Protein AF-H1XSS0-F1 (afdb_monomer_lite)

Sequence (51 aa):
MSIIGERARQTQERVIAFFHNALGYRYLGNWKDREGNDNVEEELLTDWLKR

Structure (mmCIF, N/CA/C/O backbone):
data_AF-H1XSS0-F1
#
_entry.id   AF-H1XSS0-F1
#
loop_
_atom_site.group_PDB
_atom_site.id
_atom_site.type_symbol
_atom_site.label_atom_id
_atom_site.label_alt_id
_atom_site.label_comp_id
_atom_site.label_asym_id
_atom_site.label_entity_id
_atom_site.label_seq_id
_atom_site.pdbx_PDB_ins_code
_atom_site.Cartn_x
_atom_site.Cartn_y
_atom_site.Cartn_z
_atom_site.occupancy
_atom_site.B_iso_or_equiv
_atom_site.auth_seq_id
_atom_site.auth_comp_id
_atom_site.auth_asym_id
_atom_site.auth_atom_id
_atom_site.pdbx_PDB_model_num
ATOM 1 N N . MET A 1 1 ? 20.398 9.666 -18.087 1.00 52.28 1 MET A N 1
ATOM 2 C CA . MET A 1 1 ? 19.615 9.265 -16.896 1.00 52.28 1 MET A CA 1
ATOM 3 C C . MET A 1 1 ? 19.919 7.806 -16.607 1.00 52.28 1 MET A C 1
ATOM 5 O O . MET A 1 1 ? 19.856 7.002 -17.525 1.00 52.28 1 MET A O 1
ATOM 9 N N . SER A 1 2 ? 20.400 7.499 -15.402 1.00 56.91 2 SER A N 1
ATOM 10 C CA . SER A 1 2 ? 21.050 6.221 -15.077 1.00 56.91 2 SER A CA 1
ATOM 11 C C . SER A 1 2 ? 20.112 5.014 -15.225 1.00 56.91 2 SER A C 1
ATOM 13 O O . SER A 1 2 ? 19.027 4.987 -14.653 1.00 56.91 2 SER A O 1
ATOM 15 N N . ILE A 1 3 ? 20.582 3.991 -15.943 1.00 63.66 3 ILE A N 1
ATOM 16 C CA . ILE A 1 3 ? 19.926 2.692 -16.201 1.00 63.66 3 ILE A CA 1
ATOM 17 C C . ILE A 1 3 ? 19.627 1.926 -14.892 1.00 63.66 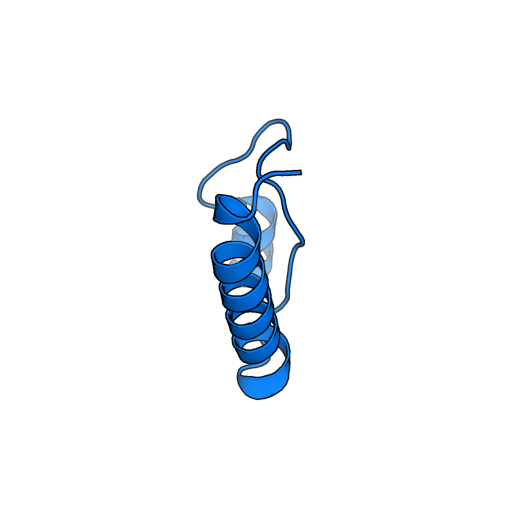3 ILE A C 1
ATOM 19 O O . ILE A 1 3 ? 1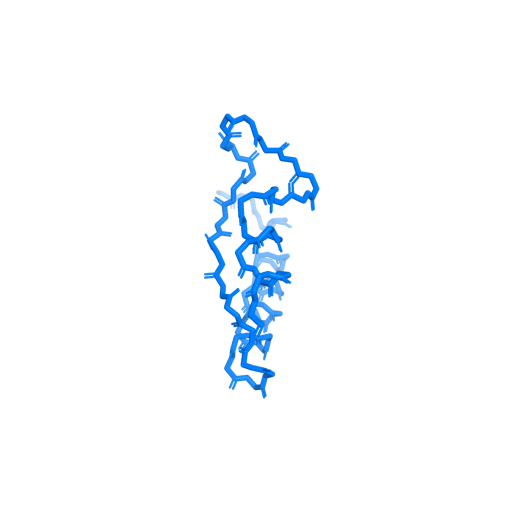8.783 1.032 -14.856 1.00 63.66 3 ILE A O 1
ATOM 23 N N . ILE A 1 4 ? 20.296 2.298 -13.796 1.00 68.00 4 ILE A N 1
ATOM 24 C CA . ILE A 1 4 ? 20.312 1.559 -12.529 1.00 68.00 4 ILE A CA 1
ATOM 25 C C . ILE A 1 4 ? 18.956 1.621 -11.793 1.00 68.00 4 ILE A C 1
ATOM 27 O O . ILE A 1 4 ? 18.615 0.683 -11.079 1.00 68.00 4 ILE A O 1
ATOM 31 N N . GLY A 1 5 ? 18.136 2.658 -12.010 1.00 77.62 5 GLY A N 1
ATOM 32 C CA . GLY A 1 5 ? 16.834 2.808 -11.334 1.00 77.62 5 GLY A CA 1
ATOM 33 C C . GLY A 1 5 ? 15.631 2.204 -12.070 1.00 77.62 5 GLY A C 1
ATOM 34 O O . GLY A 1 5 ? 14.602 1.927 -11.458 1.00 77.62 5 GLY A O 1
ATOM 35 N N . GLU A 1 6 ? 15.746 1.972 -13.377 1.00 86.94 6 GLU A N 1
ATOM 36 C CA . GLU A 1 6 ? 14.586 1.695 -14.233 1.00 86.94 6 GLU A CA 1
ATOM 37 C C . GLU A 1 6 ? 13.975 0.310 -13.979 1.00 86.94 6 GLU A C 1
ATOM 39 O O . GLU A 1 6 ? 12.760 0.165 -13.857 1.00 86.94 6 GLU A O 1
ATOM 44 N N . ARG A 1 7 ? 14.817 -0.716 -13.798 1.00 88.50 7 ARG A N 1
ATOM 45 C CA . ARG A 1 7 ? 14.352 -2.077 -13.468 1.00 88.50 7 ARG A CA 1
ATOM 46 C C . ARG A 1 7 ? 13.667 -2.143 -12.100 1.00 88.50 7 ARG A C 1
ATOM 48 O O . ARG A 1 7 ? 12.678 -2.860 -11.935 1.00 88.50 7 ARG A O 1
ATOM 55 N N . ALA A 1 8 ? 14.186 -1.395 -11.126 1.00 90.25 8 ALA A N 1
ATOM 56 C CA . ALA A 1 8 ? 13.605 -1.322 -9.790 1.00 90.25 8 ALA A CA 1
ATOM 57 C C . ALA A 1 8 ? 12.240 -0.619 -9.829 1.00 90.25 8 ALA A C 1
ATOM 59 O O . ALA A 1 8 ? 11.275 -1.144 -9.278 1.00 90.25 8 ALA A O 1
ATOM 60 N N . ARG A 1 9 ? 12.135 0.497 -10.563 1.00 90.12 9 ARG A N 1
ATOM 61 C CA . ARG A 1 9 ? 10.876 1.226 -10.781 1.00 90.12 9 ARG A CA 1
ATOM 62 C C . ARG A 1 9 ? 9.808 0.340 -11.423 1.00 90.12 9 ARG A C 1
ATOM 64 O O . ARG A 1 9 ? 8.712 0.225 -10.889 1.00 90.12 9 ARG A O 1
ATOM 71 N N . GLN A 1 10 ? 10.144 -0.355 -12.510 1.00 93.62 10 GLN A N 1
ATOM 72 C CA . GLN A 1 10 ? 9.212 -1.271 -13.179 1.00 93.62 10 GLN A CA 1
ATOM 73 C C . GLN A 1 10 ? 8.742 -2.401 -12.250 1.00 93.62 10 GLN A C 1
ATOM 75 O O . GLN A 1 10 ? 7.579 -2.800 -12.278 1.00 93.62 10 GLN A O 1
ATOM 80 N N . THR A 1 11 ? 9.633 -2.920 -11.400 1.00 94.25 11 THR A N 1
ATOM 81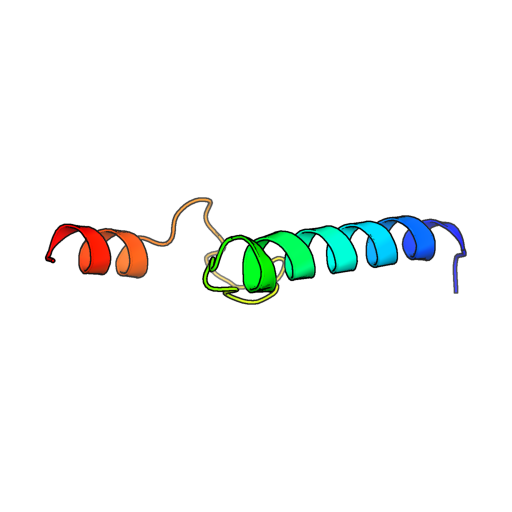 C CA . THR A 1 11 ? 9.262 -3.924 -10.393 1.00 94.25 11 THR A CA 1
ATOM 82 C C . THR A 1 11 ? 8.301 -3.345 -9.355 1.00 94.25 11 THR A C 1
ATOM 84 O O . THR A 1 11 ? 7.285 -3.973 -9.064 1.00 94.25 11 THR A O 1
ATOM 87 N N . GLN A 1 12 ? 8.569 -2.142 -8.840 1.00 93.25 12 GLN A N 1
ATOM 88 C CA . GLN A 1 12 ? 7.680 -1.460 -7.893 1.00 93.25 12 GLN A CA 1
ATOM 89 C C . GLN A 1 12 ? 6.287 -1.227 -8.488 1.00 93.25 12 GLN A C 1
ATOM 91 O O . GLN A 1 12 ? 5.291 -1.529 -7.836 1.00 93.25 12 GLN A O 1
ATOM 96 N N . GLU A 1 13 ? 6.199 -0.781 -9.742 1.00 94.94 13 GLU A N 1
ATOM 97 C CA . GLU A 1 13 ? 4.918 -0.565 -10.428 1.00 94.94 13 GLU A CA 1
ATOM 98 C C . GLU A 1 13 ? 4.103 -1.851 -10.563 1.00 94.94 13 GLU A C 1
ATOM 100 O O . GLU A 1 13 ? 2.897 -1.853 -10.319 1.00 94.94 13 GLU A O 1
ATOM 105 N N . ARG A 1 14 ? 4.761 -2.972 -10.882 1.00 96.62 14 ARG A N 1
ATOM 106 C CA . ARG A 1 14 ? 4.104 -4.284 -10.950 1.00 96.62 14 ARG A CA 1
ATOM 107 C C . ARG A 1 14 ? 3.574 -4.734 -9.591 1.00 96.62 14 ARG A C 1
ATOM 109 O O . ARG A 1 14 ? 2.471 -5.271 -9.527 1.00 96.62 14 ARG A O 1
ATOM 116 N N . VAL A 1 15 ? 4.338 -4.514 -8.521 1.00 96.38 15 VAL A N 1
ATOM 117 C CA . VAL A 1 15 ? 3.906 -4.837 -7.152 1.00 96.38 15 VAL A CA 1
ATOM 118 C C . VAL A 1 15 ? 2.704 -3.978 -6.759 1.00 96.38 15 VAL A C 1
ATOM 120 O O . VAL A 1 15 ? 1.694 -4.529 -6.328 1.00 96.38 15 VAL A O 1
ATOM 123 N N . ILE A 1 16 ? 2.757 -2.661 -6.985 1.00 96.06 16 ILE A N 1
ATOM 124 C CA . ILE A 1 16 ? 1.634 -1.748 -6.710 1.00 96.06 16 ILE A CA 1
ATOM 125 C C . ILE A 1 16 ? 0.378 -2.197 -7.466 1.00 96.06 16 ILE A C 1
ATOM 127 O O . ILE A 1 16 ? -0.686 -2.340 -6.863 1.00 96.06 16 ILE A O 1
ATOM 131 N N . ALA A 1 17 ? 0.503 -2.480 -8.766 1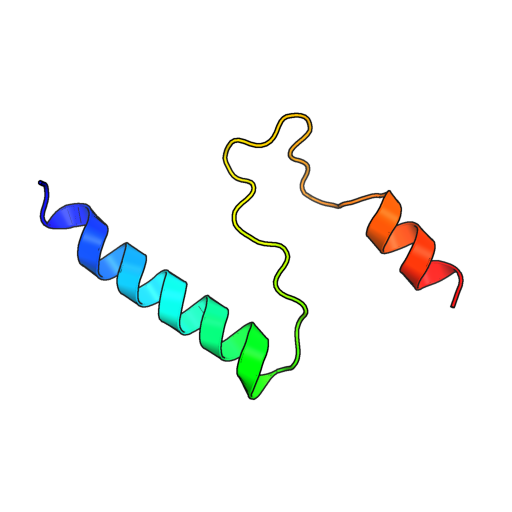.00 97.12 17 ALA A N 1
ATOM 132 C CA . ALA A 1 17 ? -0.615 -2.926 -9.591 1.00 97.12 17 ALA A CA 1
ATOM 133 C C . ALA A 1 17 ? -1.214 -4.252 -9.099 1.00 97.12 17 ALA A C 1
ATOM 135 O O . ALA A 1 17 ? -2.432 -4.404 -9.103 1.00 97.12 17 ALA A O 1
ATOM 136 N N . PHE A 1 18 ? -0.391 -5.202 -8.650 1.00 98.19 18 PHE A N 1
ATOM 137 C CA . PHE A 1 18 ? -0.876 -6.468 -8.101 1.00 98.19 18 PHE A CA 1
ATOM 138 C C . PHE A 1 18 ? -1.673 -6.264 -6.806 1.00 98.19 18 PHE A C 1
ATOM 140 O O . PHE A 1 18 ? -2.808 -6.730 -6.705 1.00 98.19 18 PHE A O 1
ATOM 147 N N . PHE A 1 19 ? -1.126 -5.519 -5.842 1.00 97.81 19 PHE A N 1
ATOM 148 C CA . PHE A 1 19 ? -1.822 -5.244 -4.582 1.00 97.81 19 PHE A CA 1
ATOM 149 C C . PHE A 1 19 ? -3.127 -4.477 -4.807 1.00 97.81 19 PHE A C 1
ATOM 151 O O . PHE A 1 19 ? -4.142 -4.802 -4.194 1.00 97.81 19 PHE A O 1
ATOM 158 N N . HIS A 1 20 ? -3.125 -3.498 -5.711 1.00 97.38 20 HIS A N 1
ATOM 159 C CA . HIS A 1 20 ? -4.315 -2.709 -5.991 1.00 97.38 20 HIS A CA 1
ATOM 160 C C . HIS A 1 20 ? -5.375 -3.495 -6.773 1.00 97.38 20 HIS A C 1
ATOM 162 O O . HIS A 1 20 ? -6.511 -3.617 -6.323 1.00 97.38 20 HIS A O 1
ATOM 168 N N . ASN A 1 21 ? -5.004 -4.064 -7.922 1.00 97.38 21 ASN A N 1
ATOM 169 C CA . ASN A 1 21 ? -5.969 -4.619 -8.871 1.00 97.38 21 ASN A CA 1
ATOM 170 C C . ASN A 1 21 ? -6.368 -6.060 -8.544 1.00 97.38 21 ASN A C 1
ATOM 172 O O . ASN A 1 21 ? -7.515 -6.433 -8.764 1.00 97.38 21 ASN A O 1
ATOM 176 N N . ALA A 1 22 ? -5.429 -6.884 -8.068 1.00 97.81 22 ALA A N 1
ATOM 177 C CA . ALA A 1 22 ? -5.691 -8.304 -7.824 1.00 97.81 22 ALA A CA 1
ATOM 178 C C . ALA A 1 22 ? -6.155 -8.570 -6.390 1.00 97.81 22 ALA A C 1
ATOM 180 O O . ALA A 1 22 ? -7.019 -9.414 -6.173 1.00 97.81 22 ALA A O 1
ATOM 181 N N . LEU A 1 23 ? -5.586 -7.856 -5.416 1.00 98.12 23 LEU A N 1
ATOM 182 C CA . LEU A 1 23 ? -5.892 -8.060 -3.999 1.00 98.12 23 LEU A CA 1
ATOM 183 C C . LEU A 1 23 ? -6.864 -7.017 -3.424 1.00 98.12 23 LEU A C 1
ATOM 185 O O . LEU A 1 23 ? -7.323 -7.174 -2.296 1.00 98.12 23 LEU A O 1
ATOM 189 N N . GLY A 1 24 ? -7.187 -5.963 -4.179 1.00 96.75 24 GLY A N 1
ATOM 190 C CA . GLY A 1 24 ? -8.159 -4.949 -3.768 1.00 96.75 24 GLY A CA 1
ATOM 191 C C . GLY A 1 24 ? -7.664 -3.997 -2.677 1.00 96.75 24 GLY A C 1
ATOM 192 O O . GLY A 1 24 ? -8.478 -3.347 -2.021 1.00 96.75 24 GLY A O 1
ATOM 193 N N . TYR A 1 25 ? -6.349 -3.889 -2.459 1.00 96.00 25 TYR A N 1
ATOM 194 C CA . TYR A 1 25 ? -5.815 -2.914 -1.510 1.00 96.00 25 TYR A CA 1
ATOM 195 C C . TYR A 1 25 ? -6.007 -1.490 -2.035 1.00 96.00 25 TYR A C 1
ATOM 197 O O . TYR A 1 25 ? -5.813 -1.184 -3.217 1.00 96.00 25 TYR A O 1
ATOM 205 N N . ARG A 1 26 ? -6.332 -0.575 -1.122 1.00 93.69 26 ARG A N 1
ATOM 206 C CA . ARG A 1 26 ? -6.340 0.857 -1.411 1.00 93.69 26 ARG A CA 1
ATOM 207 C C . ARG A 1 26 ? -4.900 1.343 -1.572 1.00 93.69 26 ARG A C 1
ATOM 209 O O . ARG A 1 26 ? -4.124 1.296 -0.623 1.00 93.69 26 ARG A O 1
ATOM 216 N N . TYR A 1 27 ? -4.556 1.850 -2.752 1.00 93.25 27 TYR A N 1
ATOM 217 C CA . TYR A 1 27 ? -3.281 2.529 -2.962 1.00 93.25 27 TYR A CA 1
ATOM 218 C C . TYR A 1 27 ? -3.368 3.975 -2.450 1.00 93.25 27 TYR A C 1
ATOM 220 O O . TYR A 1 27 ? -4.248 4.726 -2.869 1.00 93.25 27 TYR A O 1
ATOM 228 N N . LEU A 1 28 ? -2.477 4.352 -1.528 1.00 91.44 28 LEU A N 1
ATOM 229 C CA . LEU A 1 28 ? -2.456 5.681 -0.893 1.00 91.44 28 LEU A CA 1
ATOM 230 C C . LEU A 1 28 ? -1.536 6.688 -1.608 1.00 91.44 28 LEU A C 1
ATOM 232 O O . LEU A 1 28 ? -1.534 7.870 -1.273 1.00 91.44 28 LEU A O 1
ATOM 236 N N . GLY A 1 29 ? -0.794 6.239 -2.624 1.00 91.38 29 GLY A N 1
ATOM 237 C CA . GLY A 1 29 ? 0.202 7.045 -3.326 1.00 91.38 29 GLY A CA 1
ATOM 238 C C . GLY A 1 29 ? 1.623 6.827 -2.804 1.00 91.38 29 GLY A C 1
ATOM 239 O O . GLY A 1 29 ? 1.882 5.944 -1.989 1.00 91.38 29 GLY A O 1
ATOM 240 N N . ASN A 1 30 ? 2.561 7.626 -3.314 1.00 89.88 30 ASN A N 1
ATOM 241 C CA . ASN A 1 30 ? 3.953 7.627 -2.871 1.00 89.88 30 ASN A CA 1
ATOM 242 C C . ASN A 1 30 ? 4.169 8.771 -1.874 1.00 89.88 30 ASN A C 1
ATOM 244 O O . ASN A 1 30 ? 4.126 9.935 -2.266 1.00 89.88 30 ASN A O 1
ATOM 248 N N . TRP A 1 31 ? 4.408 8.439 -0.607 1.00 91.06 31 TRP A N 1
ATOM 249 C CA . TRP A 1 31 ? 4.585 9.410 0.480 1.00 91.06 31 TRP A CA 1
ATOM 250 C C . TRP A 1 31 ? 6.028 9.540 0.968 1.00 91.06 31 TRP A C 1
ATOM 252 O O . TRP A 1 31 ? 6.260 10.099 2.034 1.00 91.06 31 TRP A O 1
ATOM 262 N N . LYS A 1 32 ? 7.012 9.071 0.187 1.00 88.00 32 LYS A N 1
ATOM 263 C CA . LYS A 1 32 ? 8.427 9.071 0.601 1.00 88.00 32 LYS A CA 1
ATOM 264 C C . LYS A 1 32 ? 8.945 10.449 1.056 1.00 88.00 32 LYS A C 1
ATOM 266 O O . LYS A 1 32 ? 9.821 10.501 1.908 1.00 88.00 32 LYS A O 1
ATOM 271 N N . ASP A 1 33 ? 8.399 11.528 0.485 1.00 92.62 33 ASP A N 1
ATOM 272 C CA . ASP A 1 33 ? 8.798 12.918 0.744 1.00 92.62 33 ASP A CA 1
ATOM 273 C C . ASP A 1 33 ? 7.720 13.700 1.528 1.00 92.62 33 ASP A C 1
ATOM 275 O O . ASP A 1 33 ? 7.787 14.925 1.615 1.00 92.62 33 ASP A O 1
ATOM 279 N N . ARG A 1 34 ? 6.683 13.026 2.051 1.00 92.50 34 ARG A N 1
ATOM 280 C CA . ARG A 1 34 ? 5.599 13.677 2.802 1.00 92.50 34 ARG A CA 1
ATOM 281 C C . ARG A 1 34 ? 6.099 14.068 4.195 1.00 92.50 34 ARG A C 1
ATOM 283 O O . ARG A 1 34 ? 6.748 13.273 4.870 1.00 92.50 34 ARG A O 1
ATOM 290 N N . GLU A 1 35 ? 5.761 15.270 4.647 1.00 91.56 35 GLU A N 1
ATOM 291 C CA . GLU A 1 35 ? 5.960 15.661 6.045 1.00 91.56 35 GLU A CA 1
ATOM 292 C C . GLU A 1 35 ? 5.093 14.780 6.965 1.00 91.56 35 GLU A C 1
ATOM 294 O O . GLU A 1 35 ? 3.960 14.448 6.613 1.00 91.56 35 GLU A O 1
ATOM 299 N N . GLY A 1 36 ? 5.640 14.341 8.104 1.00 87.75 36 GLY A N 1
ATOM 300 C CA . GLY A 1 36 ? 4.962 13.370 8.974 1.00 87.75 36 GLY A CA 1
ATOM 301 C C . GLY A 1 36 ? 4.753 12.006 8.303 1.00 87.75 36 GLY A C 1
ATOM 302 O O . GLY A 1 36 ? 3.676 11.419 8.389 1.00 87.75 36 GLY A O 1
ATOM 303 N N . ASN A 1 37 ? 5.732 11.532 7.526 1.00 89.94 37 ASN A N 1
ATOM 304 C CA . ASN A 1 37 ? 5.726 10.166 7.008 1.00 89.94 37 ASN A CA 1
ATOM 305 C C . ASN A 1 37 ? 6.068 9.190 8.143 1.00 89.94 37 ASN A C 1
ATOM 307 O O . ASN A 1 37 ? 7.219 9.134 8.578 1.00 89.94 37 ASN A O 1
ATOM 311 N N . ASP A 1 38 ? 5.076 8.420 8.577 1.00 89.50 38 ASP A N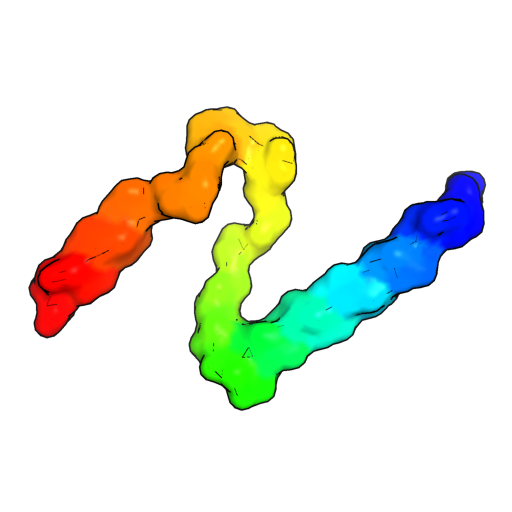 1
ATOM 312 C CA . ASP A 1 38 ? 5.204 7.405 9.616 1.00 89.50 38 ASP A CA 1
ATOM 313 C C . ASP A 1 38 ? 4.845 6.020 9.070 1.00 89.50 38 ASP A C 1
ATOM 315 O O . ASP A 1 38 ? 4.235 5.860 8.014 1.00 89.50 38 ASP A O 1
ATOM 319 N N . ASN A 1 39 ? 5.231 4.975 9.802 1.00 88.81 39 ASN A N 1
ATOM 320 C CA . ASN A 1 39 ? 4.948 3.596 9.393 1.00 88.81 39 ASN A CA 1
ATOM 321 C C . ASN A 1 39 ? 3.446 3.261 9.412 1.00 88.81 39 ASN A C 1
ATOM 323 O O . ASN A 1 39 ? 3.026 2.289 8.782 1.00 88.81 39 ASN A O 1
ATOM 327 N N . VAL A 1 40 ? 2.656 4.015 10.180 1.00 89.88 40 VAL A N 1
ATOM 328 C CA . VAL A 1 40 ? 1.220 3.809 10.369 1.00 89.88 40 VAL A CA 1
ATOM 329 C C . VAL A 1 40 ? 0.519 5.157 10.323 1.00 89.88 40 VAL A C 1
ATOM 331 O O . VAL A 1 40 ? 0.870 6.072 11.056 1.00 89.88 40 VAL A O 1
ATOM 334 N N . GLU A 1 41 ? -0.530 5.241 9.512 1.00 92.75 41 GLU A N 1
ATOM 335 C CA . GLU A 1 41 ? -1.423 6.395 9.497 1.00 92.75 41 GLU A CA 1
ATOM 336 C C . GLU A 1 41 ? -2.481 6.247 10.587 1.00 92.75 41 GLU A C 1
ATOM 338 O O . GLU A 1 41 ? -3.435 5.475 10.438 1.00 92.75 41 GLU A O 1
ATOM 343 N N . GLU A 1 42 ? -2.321 6.989 11.679 1.00 93.25 42 GLU A N 1
ATOM 344 C CA . GLU A 1 42 ? -3.214 6.905 12.839 1.00 93.25 42 GLU A CA 1
ATOM 345 C C . GLU A 1 42 ? -4.678 7.182 12.479 1.00 93.25 42 GLU A C 1
ATOM 347 O O . GLU A 1 42 ? -5.571 6.472 12.949 1.00 93.25 42 GLU A O 1
ATOM 352 N N . GLU A 1 43 ? 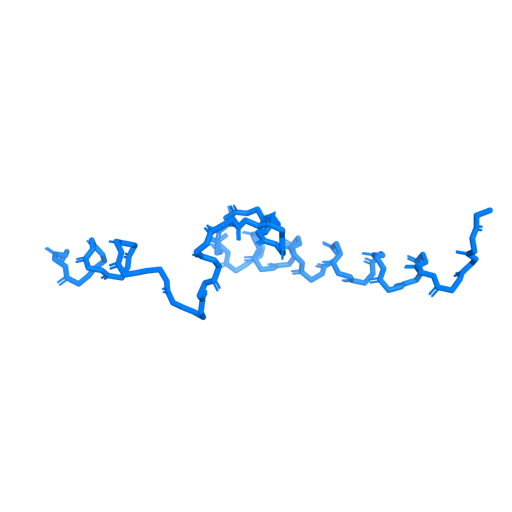-4.933 8.162 11.606 1.00 92.25 43 GLU A N 1
ATOM 353 C CA . GLU A 1 43 ? -6.286 8.506 11.155 1.00 92.25 43 GLU A CA 1
ATOM 354 C C . GLU A 1 43 ? -6.944 7.337 10.411 1.00 92.25 43 GLU A C 1
ATOM 356 O O . GLU A 1 43 ? -8.047 6.916 10.761 1.00 92.25 43 GLU A O 1
ATOM 361 N N . LEU A 1 44 ? -6.240 6.743 9.437 1.00 93.06 44 LEU A N 1
ATOM 362 C CA . LEU A 1 44 ? -6.761 5.608 8.667 1.00 93.06 44 LEU A CA 1
ATOM 363 C C . LEU A 1 44 ? -6.999 4.379 9.549 1.00 93.06 44 LEU A C 1
ATOM 365 O O . LEU A 1 44 ? -7.996 3.677 9.363 1.00 93.06 44 LEU A O 1
ATOM 369 N N . LEU A 1 45 ? -6.098 4.108 10.499 1.00 93.50 45 LEU A N 1
ATOM 370 C CA . LEU A 1 45 ? -6.243 2.994 11.434 1.00 93.50 45 LEU A CA 1
ATOM 371 C C . LEU A 1 45 ? -7.443 3.206 12.363 1.00 93.50 45 LEU A C 1
ATOM 373 O O . LEU A 1 45 ? -8.254 2.299 12.547 1.00 93.50 45 LEU A O 1
ATOM 377 N N . THR A 1 46 ? -7.575 4.404 12.926 1.00 96.44 46 THR A N 1
ATOM 378 C CA . THR A 1 46 ? -8.657 4.739 13.856 1.00 96.44 46 THR A CA 1
ATOM 379 C C . THR A 1 46 ? -10.020 4.680 13.169 1.00 96.44 46 THR A C 1
ATOM 381 O O . THR A 1 46 ? -10.967 4.137 13.738 1.00 96.44 46 THR A O 1
ATOM 384 N N . ASP A 1 47 ? -10.129 5.184 11.939 1.00 95.19 47 ASP A N 1
ATOM 385 C CA . ASP A 1 47 ? -11.356 5.101 11.140 1.00 95.19 47 ASP A CA 1
ATOM 386 C C . ASP A 1 47 ? -11.732 3.659 10.790 1.00 95.19 47 ASP A C 1
ATOM 388 O O . ASP A 1 47 ? -12.917 3.330 10.728 1.00 95.19 47 ASP A O 1
ATOM 392 N N . TRP A 1 48 ? -10.744 2.787 10.567 1.00 93.75 48 TRP A N 1
ATOM 393 C CA . TRP A 1 48 ? -10.986 1.363 10.346 1.00 93.75 48 TRP A CA 1
ATOM 394 C C . TRP A 1 48 ? -11.483 0.662 11.616 1.00 93.75 48 TRP A C 1
ATOM 396 O O . TRP A 1 48 ? -12.448 -0.090 11.541 1.00 93.75 48 TRP A O 1
ATOM 406 N N . LEU A 1 49 ? -10.880 0.945 12.776 1.00 95.81 49 LEU A N 1
ATOM 407 C CA . LEU A 1 49 ? -11.244 0.335 14.066 1.00 95.81 49 LEU A CA 1
ATOM 408 C C . LEU A 1 49 ? -12.637 0.729 14.578 1.00 95.81 49 LEU A C 1
ATOM 410 O O . LEU A 1 49 ? -13.198 0.031 15.417 1.00 95.81 49 LEU A O 1
ATOM 414 N N . LYS A 1 50 ? -13.180 1.860 14.119 1.00 95.81 50 LYS A N 1
ATOM 415 C CA . LYS A 1 50 ? -14.525 2.336 14.485 1.00 95.81 50 LYS A CA 1
ATOM 416 C C . LYS A 1 50 ? -15.654 1.698 13.661 1.00 95.81 50 LYS A C 1
ATOM 418 O O . LYS A 1 50 ? -16.815 2.005 13.931 1.00 95.81 50 LYS A O 1
ATOM 423 N N . ARG A 1 51 ? -15.332 0.894 12.644 1.00 70.44 51 ARG A N 1
ATOM 424 C CA . ARG A 1 51 ? -16.307 0.169 11.810 1.00 70.44 51 ARG A CA 1
ATOM 425 C C . ARG A 1 51 ? -16.755 -1.123 12.474 1.00 70.44 51 ARG A C 1
ATOM 427 O O . ARG A 1 51 ? -17.939 -1.465 12.271 1.00 70.44 51 ARG A O 1
#

Foldseek 3Di:
DDPVCPVVVVVVVVVLCCCCPVVPDDDPDDCVPPDPDDPDDPVVVVVVVVD

pLDDT: mean 89.99, std 10.08, range [52.28, 98.19]

Radius of gyration: 14.57 Å; chains: 1; bounding box: 37×24×31 Å

Organism: NCBI:txid880073

Secondary structure (DSSP, 8-state):
--GGGHHHHHHHHHHHHIIIIIT-PPP----TT-TT--SS-HHHHHHHHT-